Protein AF-X1TE97-F1 (afdb_monomer_lite)

Organism: NCBI:txid412755

pLDDT: mean 85.1, std 9.51, range [54.53, 97.19]

Radius of gyration: 11.9 Å; chains: 1; bounding box: 24×29×25 Å

Foldseek 3Di:
DDDDPVVVVCVVVVVDDDDPVVLVVVCVVVVPDDSVSVDPDDD

Secondary structure (DSSP, 8-state):
-PPPHHHHHHHHTTSSPPPHHHHHHHHHHSTTS-HHHHS----

Structure (mmCIF, N/CA/C/O backbone):
data_AF-X1TE97-F1
#
_entry.id   AF-X1TE97-F1
#
loop_
_atom_site.group_PDB
_atom_site.id
_atom_site.type_symbol
_ato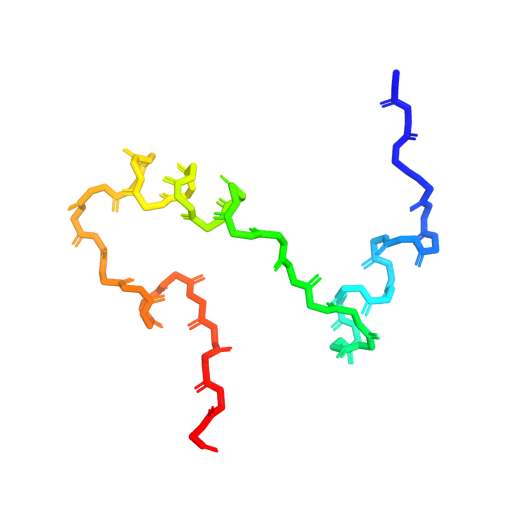m_site.label_atom_id
_atom_site.label_alt_id
_atom_site.label_comp_id
_atom_site.label_asym_id
_atom_site.label_entity_id
_atom_site.label_seq_id
_atom_site.pdbx_PDB_ins_code
_atom_site.Cartn_x
_atom_site.Cartn_y
_atom_site.Cartn_z
_atom_site.occupancy
_atom_site.B_iso_or_equiv
_atom_site.auth_seq_id
_atom_site.auth_comp_id
_atom_site.auth_asym_id
_atom_site.auth_atom_id
_atom_site.pdbx_PDB_model_num
ATOM 1 N N . MET A 1 1 ? 12.812 16.830 -9.930 1.00 54.53 1 MET A N 1
ATOM 2 C CA . MET A 1 1 ? 12.982 15.412 -9.552 1.00 54.53 1 MET A CA 1
ATOM 3 C C . MET A 1 1 ? 12.000 14.623 -10.396 1.00 54.53 1 MET A C 1
ATOM 5 O O . MET A 1 1 ? 10.827 14.576 -10.056 1.00 54.53 1 MET A O 1
ATOM 9 N N . GLU A 1 2 ? 12.436 14.126 -11.550 1.00 73.06 2 GLU A N 1
ATOM 10 C CA . GLU A 1 2 ? 11.583 13.305 -12.413 1.00 73.06 2 GLU A CA 1
ATOM 11 C C . GLU A 1 2 ? 11.743 11.840 -12.020 1.00 73.06 2 GLU A C 1
ATOM 13 O O . GLU A 1 2 ? 12.856 11.325 -11.909 1.00 73.06 2 GLU A O 1
ATOM 18 N N . ILE A 1 3 ? 10.623 11.174 -11.764 1.00 76.19 3 ILE A N 1
ATOM 19 C CA . ILE A 1 3 ? 10.599 9.727 -11.586 1.00 76.19 3 ILE A CA 1
ATOM 20 C C . ILE A 1 3 ? 10.698 9.119 -12.988 1.00 76.19 3 ILE A C 1
ATOM 22 O O . ILE A 1 3 ? 9.894 9.455 -13.856 1.00 76.19 3 ILE A O 1
ATOM 26 N N . SER A 1 4 ? 11.675 8.235 -13.218 1.00 85.31 4 SER A N 1
ATOM 27 C CA . SER A 1 4 ? 11.803 7.532 -14.503 1.00 85.31 4 SER A CA 1
ATOM 28 C C . SER A 1 4 ? 10.501 6.795 -14.844 1.00 85.31 4 SER A C 1
ATOM 30 O O . SER A 1 4 ? 9.914 6.113 -13.999 1.00 85.31 4 SER A O 1
ATOM 32 N N . GLN A 1 5 ? 10.068 6.907 -16.101 1.00 81.62 5 GLN A N 1
ATOM 33 C CA . GLN A 1 5 ? 8.883 6.213 -16.616 1.00 81.62 5 GLN A CA 1
ATOM 34 C C . GLN A 1 5 ? 8.989 4.693 -16.420 1.00 81.62 5 GLN A C 1
ATOM 36 O O . GLN A 1 5 ? 7.997 4.043 -16.094 1.00 81.62 5 GLN A O 1
ATOM 41 N N . ASP A 1 6 ? 10.200 4.136 -16.494 1.00 81.81 6 ASP A N 1
ATOM 42 C CA . ASP A 1 6 ? 10.455 2.711 -16.267 1.00 81.81 6 ASP A CA 1
ATOM 43 C C . ASP A 1 6 ? 10.205 2.279 -14.819 1.00 81.81 6 ASP A C 1
ATOM 45 O O . ASP A 1 6 ? 9.864 1.123 -14.562 1.00 81.81 6 ASP A O 1
ATOM 49 N N . LEU A 1 7 ? 10.396 3.181 -13.849 1.00 74.50 7 LEU A N 1
ATOM 50 C CA . LEU A 1 7 ? 10.072 2.915 -12.445 1.00 74.50 7 LEU A CA 1
ATOM 51 C C . LEU A 1 7 ? 8.556 2.876 -12.241 1.00 74.50 7 LEU A C 1
ATOM 53 O O . LEU A 1 7 ? 8.053 1.972 -11.576 1.00 74.50 7 LEU A O 1
ATOM 57 N N . ILE A 1 8 ? 7.833 3.816 -12.852 1.00 75.69 8 ILE A N 1
ATOM 58 C CA . ILE A 1 8 ? 6.366 3.870 -12.801 1.00 75.69 8 ILE A CA 1
ATOM 59 C C . ILE A 1 8 ? 5.772 2.623 -13.463 1.00 75.69 8 ILE A C 1
ATOM 61 O O . ILE A 1 8 ? 4.864 1.995 -12.918 1.00 75.69 8 ILE A O 1
ATOM 65 N N . TYR A 1 9 ? 6.309 2.235 -14.619 1.00 78.88 9 TYR A N 1
ATOM 66 C CA . TYR A 1 9 ? 5.834 1.086 -15.379 1.00 78.88 9 TYR A CA 1
ATOM 67 C C . TYR A 1 9 ? 6.010 -0.239 -14.624 1.00 78.88 9 TYR A C 1
ATOM 69 O O . TYR A 1 9 ? 5.068 -1.028 -14.555 1.00 78.88 9 TYR A O 1
ATOM 77 N N . ARG A 1 10 ? 7.166 -0.454 -13.980 1.00 79.06 10 ARG A N 1
ATOM 78 C CA . ARG A 1 10 ? 7.438 -1.666 -13.183 1.00 79.06 10 ARG A CA 1
ATOM 79 C C . ARG A 1 10 ? 6.523 -1.808 -11.969 1.00 79.06 10 ARG A C 1
ATOM 81 O O . ARG A 1 10 ? 6.076 -2.912 -11.676 1.00 79.06 10 ARG A O 1
ATOM 88 N N . VAL A 1 11 ? 6.201 -0.704 -11.291 1.00 80.38 11 VAL A N 1
ATOM 89 C CA . VAL A 1 11 ? 5.221 -0.720 -10.190 1.00 80.38 11 VAL A CA 1
ATOM 90 C C . VAL A 1 11 ? 3.826 -1.056 -10.720 1.00 80.38 11 VAL A C 1
ATOM 92 O O . VAL A 1 11 ? 3.156 -1.915 -10.158 1.00 80.38 11 VAL A O 1
ATOM 95 N N . ARG A 1 12 ? 3.405 -0.452 -11.842 1.00 78.94 12 ARG A N 1
ATOM 96 C CA . ARG A 1 12 ? 2.098 -0.740 -12.467 1.00 78.94 12 ARG A CA 1
ATOM 97 C C . ARG A 1 12 ? 1.940 -2.197 -12.898 1.00 78.94 12 ARG A C 1
ATOM 99 O O . ARG A 1 12 ? 0.844 -2.732 -12.804 1.00 78.94 12 ARG A O 1
ATOM 106 N N . LYS A 1 13 ? 3.016 -2.829 -13.368 1.00 83.25 13 LYS A N 1
ATOM 107 C CA . LYS A 1 13 ? 3.029 -4.249 -13.741 1.00 83.25 13 LYS A CA 1
ATOM 108 C C . LYS A 1 13 ? 3.137 -5.218 -12.559 1.00 83.25 13 LYS A C 1
ATOM 110 O O . LYS A 1 13 ? 3.051 -6.420 -12.775 1.00 83.25 13 LYS A O 1
ATOM 115 N N . GLY A 1 14 ? 3.370 -4.725 -11.341 1.00 78.69 14 GLY A N 1
ATOM 116 C CA . GLY A 1 14 ? 3.660 -5.571 -10.178 1.00 78.69 14 GLY A CA 1
ATOM 117 C C . GLY A 1 14 ? 5.073 -6.174 -10.173 1.00 78.69 14 GLY A C 1
ATOM 118 O O . GLY A 1 14 ? 5.397 -6.973 -9.304 1.00 78.69 14 GLY A O 1
ATOM 119 N N . GLU A 1 15 ? 5.949 -5.767 -11.097 1.00 84.12 15 GLU A N 1
ATOM 120 C CA . GLU A 1 15 ? 7.346 -6.229 -11.194 1.00 84.12 15 GLU A CA 1
ATOM 121 C C . GLU A 1 15 ? 8.242 -5.623 -10.100 1.00 84.12 15 GLU A C 1
ATOM 123 O O . GLU A 1 15 ? 9.393 -6.025 -9.918 1.00 84.12 15 GLU A O 1
ATOM 128 N N . ARG A 1 16 ? 7.736 -4.621 -9.374 1.00 82.62 16 ARG A N 1
ATOM 129 C CA . ARG A 1 16 ? 8.421 -4.002 -8.243 1.00 82.62 16 ARG A CA 1
ATOM 130 C C . ARG A 1 16 ? 7.433 -3.674 -7.130 1.00 82.62 16 ARG A C 1
ATOM 132 O O . ARG A 1 16 ? 6.469 -2.946 -7.353 1.00 82.62 16 ARG A O 1
ATOM 139 N N . GLY A 1 17 ? 7.742 -4.138 -5.921 1.00 81.94 17 GLY A N 1
ATOM 140 C CA . GLY A 1 17 ? 7.015 -3.758 -4.714 1.00 81.94 17 GLY A CA 1
ATOM 141 C C . GLY A 1 17 ? 7.138 -2.263 -4.397 1.00 81.94 17 GLY A C 1
ATOM 142 O O . GLY A 1 17 ? 8.145 -1.613 -4.699 1.00 81.94 17 GLY A O 1
ATOM 143 N N . ILE A 1 18 ? 6.102 -1.717 -3.769 1.00 85.25 18 ILE A N 1
ATOM 144 C CA . ILE A 1 18 ? 6.101 -0.355 -3.230 1.00 85.25 18 ILE A CA 1
ATOM 145 C C . ILE A 1 18 ? 6.829 -0.308 -1.882 1.00 85.25 18 ILE A C 1
ATOM 147 O O . ILE A 1 18 ? 6.862 -1.280 -1.134 1.00 85.25 18 ILE A O 1
ATOM 151 N N . ASN A 1 19 ? 7.456 0.828 -1.579 1.00 87.69 19 ASN A N 1
ATOM 152 C CA . ASN A 1 19 ? 8.223 0.992 -0.345 1.00 87.69 19 ASN A CA 1
ATOM 153 C C . ASN A 1 19 ? 7.294 1.138 0.873 1.00 87.69 19 ASN A C 1
ATOM 155 O O . ASN A 1 19 ? 6.298 1.855 0.804 1.00 87.69 19 ASN A O 1
ATOM 159 N N . GLU A 1 20 ? 7.673 0.561 2.013 1.00 89.94 20 GLU A N 1
ATOM 160 C CA . GLU A 1 20 ? 6.954 0.695 3.288 1.00 89.94 20 GLU A CA 1
ATOM 161 C C . GLU A 1 20 ? 6.642 2.158 3.659 1.00 89.94 20 GLU A C 1
ATOM 163 O O . GLU A 1 20 ? 5.525 2.477 4.055 1.00 89.94 20 GLU A O 1
ATOM 168 N N . ARG A 1 21 ? 7.582 3.092 3.457 1.00 92.50 21 ARG A N 1
ATOM 169 C CA . ARG A 1 21 ? 7.362 4.522 3.740 1.00 92.50 21 ARG A CA 1
ATOM 170 C C . ARG A 1 21 ? 6.246 5.125 2.892 1.00 92.50 21 ARG A C 1
ATOM 172 O O . ARG A 1 21 ? 5.557 6.027 3.359 1.00 92.50 21 ARG A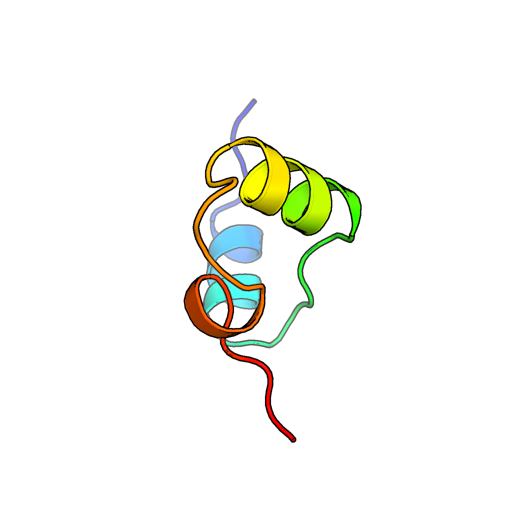 O 1
ATOM 179 N N . PHE A 1 22 ? 6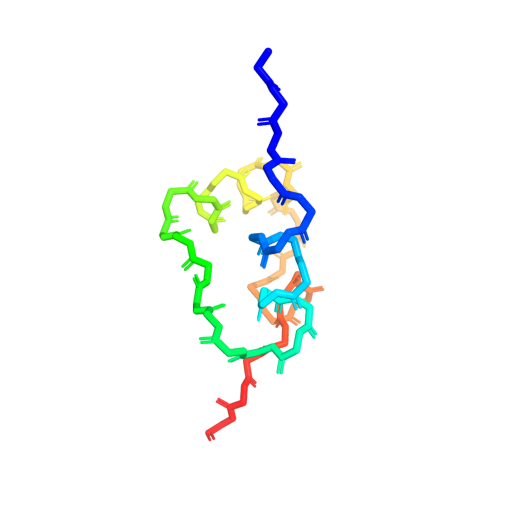.067 4.637 1.664 1.00 91.44 22 PHE A N 1
ATOM 180 C CA . PHE A 1 22 ? 4.956 5.051 0.809 1.00 91.44 22 PHE A CA 1
ATOM 181 C C . PHE A 1 22 ? 3.628 4.536 1.368 1.00 91.44 22 PHE A C 1
ATOM 183 O O . PHE A 1 22 ? 2.674 5.303 1.465 1.00 91.44 22 PHE A O 1
ATOM 190 N N . ILE A 1 23 ? 3.597 3.275 1.808 1.00 91.81 23 ILE A N 1
ATOM 191 C CA . ILE A 1 23 ? 2.423 2.670 2.447 1.00 91.81 23 ILE A CA 1
ATOM 192 C C . ILE A 1 23 ? 2.035 3.461 3.705 1.00 91.81 23 ILE A C 1
ATOM 194 O O . ILE A 1 23 ? 0.886 3.872 3.836 1.00 91.81 23 ILE A O 1
ATOM 198 N N . ILE A 1 24 ? 2.996 3.762 4.587 1.00 94.31 24 ILE A N 1
ATOM 199 C CA . ILE A 1 24 ? 2.772 4.572 5.799 1.00 94.31 24 ILE A CA 1
ATOM 200 C C . ILE A 1 24 ? 2.268 5.982 5.450 1.00 94.31 24 ILE A C 1
ATOM 202 O O . ILE A 1 24 ? 1.409 6.532 6.138 1.00 94.31 24 ILE A O 1
ATOM 206 N N . GLY A 1 25 ? 2.809 6.596 4.397 1.00 95.19 25 GLY A N 1
ATOM 207 C CA . GLY A 1 25 ? 2.360 7.908 3.932 1.00 95.19 25 GLY A CA 1
ATOM 208 C C . GLY A 1 25 ? 0.905 7.886 3.464 1.00 95.19 25 GLY A C 1
ATOM 209 O O . GLY A 1 25 ? 0.119 8.739 3.873 1.00 95.19 25 GLY A O 1
ATOM 210 N N . ALA A 1 26 ? 0.537 6.887 2.661 1.00 95.06 26 ALA A N 1
ATOM 211 C CA . ALA A 1 26 ? -0.825 6.718 2.171 1.00 95.06 26 ALA A CA 1
ATOM 212 C C . ALA A 1 26 ? -1.819 6.476 3.317 1.00 95.06 26 ALA A C 1
ATOM 214 O O . ALA A 1 26 ? -2.836 7.159 3.389 1.00 95.06 26 ALA A O 1
ATOM 215 N N . THR A 1 27 ? -1.508 5.589 4.266 1.00 94.88 27 THR A N 1
ATOM 216 C CA . THR A 1 27 ? -2.409 5.318 5.401 1.00 94.88 27 THR A CA 1
ATOM 217 C C . THR A 1 27 ? -2.610 6.540 6.298 1.00 94.88 27 THR A C 1
ATOM 219 O O . THR A 1 27 ? -3.711 6.767 6.791 1.00 94.88 27 THR A O 1
ATOM 222 N N . ARG A 1 28 ? -1.585 7.387 6.469 1.00 95.88 28 ARG A N 1
ATOM 223 C CA . ARG A 1 28 ? -1.717 8.664 7.195 1.00 95.88 28 ARG A CA 1
ATOM 224 C C . ARG A 1 28 ? -2.538 9.707 6.440 1.00 95.88 28 ARG A C 1
ATOM 226 O O . ARG A 1 28 ? -3.239 10.486 7.078 1.00 95.88 28 ARG A O 1
ATOM 233 N N . ALA A 1 29 ? -2.436 9.744 5.112 1.00 97.19 29 ALA A N 1
ATOM 234 C CA . ALA A 1 29 ? -3.211 10.660 4.276 1.00 97.19 29 ALA A CA 1
ATOM 235 C C . ALA A 1 29 ? -4.699 10.269 4.206 1.00 97.19 29 ALA A C 1
ATOM 237 O O . ALA A 1 29 ? -5.553 11.141 4.055 1.00 97.19 29 ALA A O 1
ATOM 238 N N . PHE A 1 30 ? -5.004 8.977 4.362 1.00 96.19 30 PHE A N 1
ATOM 239 C CA . PHE A 1 30 ? -6.353 8.415 4.282 1.00 96.19 30 PHE A CA 1
ATOM 240 C C . PHE A 1 30 ? -6.725 7.630 5.558 1.00 96.19 30 PHE A C 1
ATOM 242 O O . PHE A 1 30 ? -6.966 6.426 5.493 1.00 96.19 30 PHE A O 1
ATOM 249 N N . PRO A 1 31 ? -6.822 8.285 6.731 1.00 93.81 31 PRO A N 1
ATOM 250 C CA . PRO A 1 31 ? -6.923 7.610 8.033 1.00 93.81 31 PRO A CA 1
ATOM 251 C C . PRO A 1 31 ? -8.236 6.842 8.279 1.00 93.81 31 PRO A C 1
ATOM 253 O O . PRO A 1 31 ? -8.348 6.138 9.278 1.00 93.81 31 PRO A O 1
ATOM 256 N N . GLY A 1 32 ? -9.237 6.988 7.406 1.00 94.94 32 GLY A N 1
ATOM 257 C CA . GLY A 1 32 ? -10.513 6.262 7.476 1.00 94.94 32 GLY A CA 1
ATOM 258 C C . GLY A 1 32 ? -10.588 5.017 6.589 1.00 94.94 32 GLY A C 1
ATOM 259 O O . GLY A 1 32 ? -11.607 4.334 6.608 1.00 94.94 32 GLY A O 1
ATOM 260 N N . TYR A 1 33 ? -9.543 4.739 5.811 1.00 95.44 33 TYR A N 1
ATOM 261 C CA . TYR A 1 33 ? -9.484 3.611 4.887 1.00 95.44 33 TYR A CA 1
ATOM 262 C C . TYR A 1 33 ? -8.561 2.535 5.452 1.00 95.44 33 TYR A C 1
ATOM 264 O O . TYR A 1 33 ? -7.506 2.837 6.019 1.00 95.44 33 TYR A O 1
ATOM 272 N N . LYS A 1 34 ? -8.950 1.268 5.308 1.00 91.94 34 LYS A N 1
ATOM 273 C CA . LYS A 1 34 ? -8.093 0.139 5.663 1.00 91.94 34 LYS A CA 1
ATOM 274 C C . LYS A 1 34 ? -7.009 -0.051 4.604 1.00 91.94 34 LYS A C 1
ATOM 276 O O . LYS A 1 34 ? -7.055 0.514 3.514 1.00 91.94 34 LYS A O 1
ATOM 281 N N . LEU A 1 35 ? -5.996 -0.848 4.934 1.00 89.69 35 LEU A N 1
ATOM 282 C CA . LEU A 1 35 ? -4.869 -1.084 4.034 1.00 89.69 35 LEU A CA 1
ATOM 283 C C . LEU A 1 35 ? -5.309 -1.730 2.710 1.00 89.69 35 LEU A C 1
ATOM 285 O O . LEU A 1 35 ? -4.814 -1.343 1.658 1.00 89.69 35 LEU A O 1
ATOM 289 N N . ASP A 1 36 ? -6.245 -2.671 2.771 1.00 91.12 36 ASP A N 1
ATOM 290 C CA . ASP A 1 36 ? -6.856 -3.368 1.636 1.00 91.12 36 ASP A CA 1
ATOM 291 C C . ASP A 1 36 ? -7.827 -2.492 0.826 1.00 91.12 36 ASP A C 1
ATOM 293 O O . ASP A 1 36 ? -7.995 -2.718 -0.370 1.00 91.12 36 ASP A O 1
ATOM 297 N N . ASP A 1 37 ? -8.391 -1.440 1.429 1.00 91.94 37 ASP A N 1
ATOM 298 C CA . ASP A 1 37 ? -9.137 -0.411 0.689 1.00 91.94 37 ASP A CA 1
ATOM 299 C C . ASP A 1 37 ? -8.203 0.472 -0.165 1.00 91.94 37 ASP A C 1
ATOM 301 O O . ASP A 1 37 ? -8.616 1.041 -1.176 1.00 91.94 37 ASP A O 1
ATOM 305 N N . LEU A 1 38 ? -6.939 0.615 0.255 1.00 91.19 38 LEU A N 1
ATOM 306 C CA . LEU A 1 38 ? -5.934 1.474 -0.383 1.00 91.19 38 LEU A CA 1
ATOM 307 C C . LEU A 1 38 ? -5.015 0.718 -1.348 1.00 91.19 38 LEU A C 1
ATOM 309 O O . LEU A 1 38 ? -4.522 1.297 -2.319 1.00 91.19 38 LEU A O 1
ATOM 313 N N . PHE A 1 39 ? -4.749 -0.557 -1.075 1.0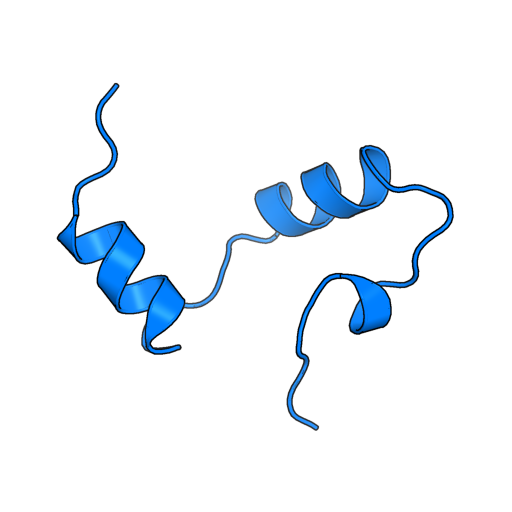0 88.19 39 PHE A N 1
ATOM 314 C CA . PHE A 1 39 ? -3.791 -1.370 -1.809 1.00 88.19 39 PHE A CA 1
ATOM 315 C C . PHE A 1 39 ? -4.349 -2.758 -2.081 1.00 88.19 39 PHE A C 1
ATOM 317 O O . PHE A 1 39 ? -4.865 -3.430 -1.193 1.00 88.19 39 PHE A O 1
ATOM 324 N N . TYR A 1 40 ? -4.143 -3.232 -3.306 1.00 83.19 40 TYR A N 1
ATOM 325 C CA . TYR A 1 40 ? -4.441 -4.612 -3.647 1.00 83.19 40 TYR A CA 1
ATOM 326 C C . TYR A 1 40 ? -3.358 -5.529 -3.068 1.00 83.19 40 TYR A C 1
ATOM 328 O O . TYR A 1 40 ? -2.238 -5.586 -3.579 1.00 83.19 40 TYR A O 1
ATOM 336 N N . VAL A 1 41 ? 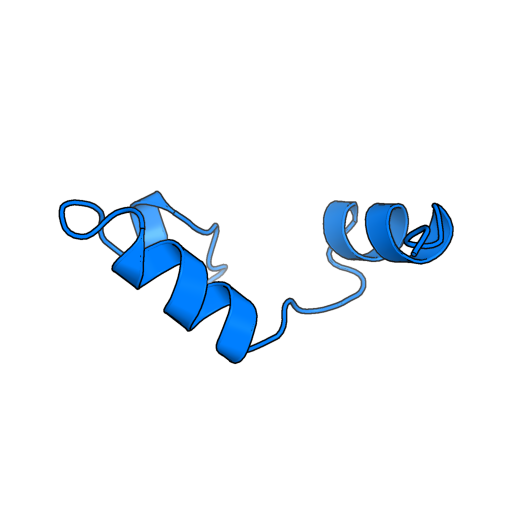-3.684 -6.226 -1.985 1.00 79.12 41 VAL A N 1
ATOM 337 C CA . VAL A 1 41 ? -2.854 -7.284 -1.404 1.00 79.12 41 VAL A CA 1
ATOM 338 C C . VAL A 1 41 ? -3.329 -8.625 -1.957 1.00 79.12 41 VAL A C 1
ATOM 340 O O . VAL A 1 41 ? -4.463 -9.032 -1.715 1.00 79.12 41 VAL A O 1
ATOM 343 N N . SER A 1 42 ? -2.481 -9.304 -2.736 1.00 71.19 42 SER A N 1
ATOM 344 C CA . SER A 1 42 ? -2.729 -10.708 -3.078 1.00 71.19 42 SER A CA 1
ATOM 345 C C . SER A 1 42 ? -2.545 -11.560 -1.823 1.00 71.19 42 SER A C 1
ATOM 347 O O . SER A 1 42 ? -1.570 -11.351 -1.097 1.00 71.19 42 SER A O 1
ATOM 349 N N . ALA A 1 43 ? -3.472 -12.487 -1.585 1.00 59.44 43 ALA A N 1
ATOM 350 C CA . ALA A 1 43 ? -3.385 -13.469 -0.505 1.00 59.44 43 ALA A CA 1
ATOM 351 C C . A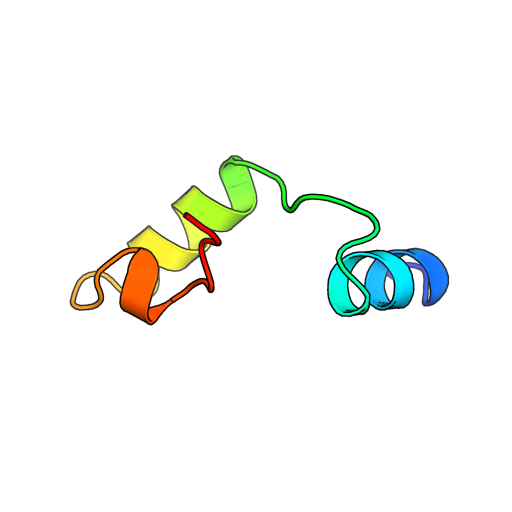LA A 1 43 ? -2.182 -14.413 -0.665 1.00 59.44 43 ALA A C 1
ATOM 353 O O . ALA A 1 43 ? -1.808 -14.698 -1.828 1.00 59.44 43 ALA A O 1
#

Sequence (43 aa):
MEISQDLIYRVRKGERGINERFIIGATRAFPGYKLDDLFYVSA